Protein AF-A0A154PD35-F1 (afdb_monomer_lite)

Organism: Dufourea novaeangliae (NCBI:txid178035)

Structure (mmCIF, N/CA/C/O backbone):
data_AF-A0A154PD35-F1
#
_entry.id   AF-A0A154PD35-F1
#
loop_
_atom_site.group_PDB
_atom_site.id
_atom_site.type_symbol
_atom_site.label_atom_id
_atom_site.label_alt_id
_atom_site.label_comp_id
_atom_site.label_asym_id
_atom_site.label_entity_id
_atom_site.label_seq_id
_atom_site.pdbx_PDB_ins_code
_atom_site.Cartn_x
_atom_site.Cartn_y
_atom_site.Cartn_z
_atom_site.occupancy
_atom_site.B_iso_or_equiv
_atom_site.auth_seq_id
_atom_site.auth_comp_id
_atom_site.auth_asym_id
_atom_site.auth_atom_id
_atom_site.pdbx_PDB_model_num
ATOM 1 N N . ILE A 1 1 ? -6.783 2.838 -8.642 1.00 87.31 1 ILE A N 1
ATOM 2 C CA . ILE A 1 1 ? -5.923 2.895 -7.427 1.00 87.31 1 ILE A CA 1
ATOM 3 C C . ILE A 1 1 ? -6.360 3.970 -6.432 1.00 87.31 1 ILE A C 1
ATOM 5 O O . ILE A 1 1 ? -6.642 3.625 -5.296 1.00 87.31 1 ILE A O 1
ATOM 9 N N . LYS A 1 2 ? -6.448 5.257 -6.803 1.00 88.31 2 LYS A N 1
ATOM 10 C CA . LYS A 1 2 ? -6.801 6.312 -5.827 1.00 88.31 2 LYS A CA 1
ATOM 11 C C . LYS A 1 2 ? -8.120 6.056 -5.087 1.00 88.31 2 LYS A C 1
ATOM 13 O O . LYS A 1 2 ? -8.202 6.329 -3.895 1.00 88.31 2 LYS A O 1
ATOM 18 N N . ASP A 1 3 ? -9.114 5.496 -5.770 1.00 90.81 3 ASP A N 1
ATOM 19 C CA . ASP A 1 3 ? -10.408 5.194 -5.154 1.00 90.81 3 ASP A CA 1
ATOM 20 C C . ASP A 1 3 ? -10.314 4.071 -4.117 1.00 90.81 3 ASP A C 1
ATOM 22 O O . ASP A 1 3 ? -10.872 4.215 -3.035 1.00 90.81 3 ASP A O 1
ATOM 26 N N . ILE A 1 4 ? -9.517 3.022 -4.363 1.00 92.12 4 ILE A N 1
ATOM 27 C CA . ILE A 1 4 ? -9.329 1.948 -3.375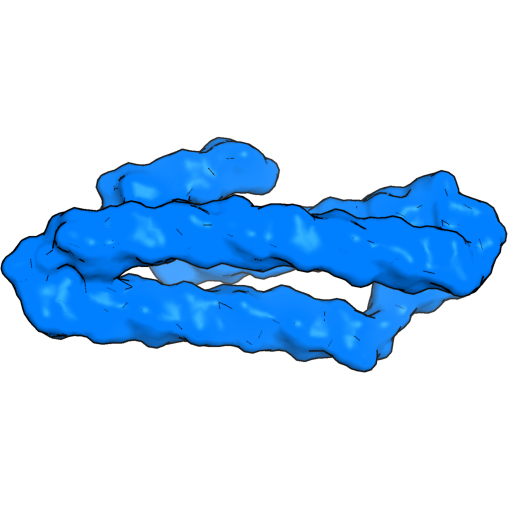 1.00 92.12 4 ILE A CA 1
ATOM 28 C C . ILE A 1 4 ? -8.599 2.462 -2.124 1.00 92.12 4 ILE A C 1
ATOM 30 O O . ILE A 1 4 ? -8.975 2.121 -1.009 1.00 92.12 4 ILE A O 1
ATOM 34 N N . PHE A 1 5 ? -7.643 3.389 -2.270 1.00 91.12 5 PHE A N 1
ATOM 35 C CA . PHE A 1 5 ? -7.024 4.044 -1.111 1.00 91.12 5 PHE A CA 1
ATOM 36 C C . PHE A 1 5 ? -8.015 4.891 -0.310 1.00 91.12 5 PHE A C 1
ATOM 38 O O . PHE A 1 5 ? -7.913 4.947 0.914 1.00 91.12 5 PHE A O 1
ATOM 45 N N . ARG A 1 6 ? -8.985 5.536 -0.971 1.00 91.75 6 ARG A N 1
ATOM 46 C CA . ARG A 1 6 ? -10.056 6.279 -0.289 1.00 91.75 6 ARG A CA 1
ATOM 47 C C . ARG A 1 6 ? -10.994 5.348 0.476 1.00 91.75 6 ARG A C 1
ATOM 49 O O . ARG A 1 6 ? -11.321 5.665 1.614 1.00 91.75 6 ARG A O 1
ATOM 56 N N . VAL A 1 7 ? -11.369 4.211 -0.114 1.00 92.94 7 VAL A N 1
ATOM 57 C CA . VAL A 1 7 ? -12.180 3.169 0.546 1.00 92.94 7 VAL A CA 1
ATOM 58 C C . VAL A 1 7 ? -11.447 2.591 1.758 1.00 92.94 7 VAL A C 1
ATOM 60 O O . VAL A 1 7 ? -12.032 2.421 2.823 1.00 92.94 7 VAL A O 1
ATOM 63 N N . ILE A 1 8 ? -10.136 2.361 1.650 1.00 90.81 8 ILE A N 1
ATOM 64 C CA . ILE A 1 8 ? -9.324 1.954 2.803 1.00 90.81 8 ILE A CA 1
ATOM 65 C C . ILE A 1 8 ? -9.335 3.046 3.864 1.00 90.81 8 ILE A C 1
ATOM 67 O O . ILE A 1 8 ? -9.702 2.773 4.998 1.00 90.81 8 ILE A O 1
ATOM 71 N N . ALA A 1 9 ? -9.023 4.291 3.506 1.00 89.81 9 ALA A N 1
ATOM 72 C CA . ALA A 1 9 ? -8.946 5.405 4.450 1.00 89.81 9 ALA A CA 1
ATOM 73 C C . ALA A 1 9 ? -10.291 5.793 5.108 1.00 89.81 9 ALA A C 1
ATOM 75 O O . ALA A 1 9 ? -10.281 6.476 6.144 1.00 89.81 9 ALA A O 1
ATOM 76 N N . SER A 1 10 ? -11.434 5.393 4.532 1.00 90.94 10 SER A N 1
ATOM 77 C CA . SER A 1 10 ? -12.761 5.600 5.132 1.00 90.94 10 SER A CA 1
ATOM 78 C C . SER A 1 10 ? -13.023 4.659 6.311 1.00 90.94 10 SER A C 1
ATOM 80 O O . SER A 1 10 ? -13.798 5.007 7.198 1.00 90.94 10 SER A O 1
ATOM 82 N N . GLY A 1 11 ? -12.332 3.514 6.369 1.00 87.00 11 GLY A N 1
ATOM 83 C CA . GLY A 1 11 ? -12.564 2.470 7.369 1.00 87.00 11 GLY A CA 1
ATOM 84 C C . GLY A 1 11 ? -13.661 1.474 6.990 1.00 87.00 11 GLY A C 1
ATOM 85 O O . GLY A 1 11 ? -13.953 0.585 7.783 1.00 87.00 11 GLY A O 1
ATOM 86 N N . GLU A 1 12 ? -14.236 1.592 5.792 1.00 89.50 12 GLU A N 1
ATOM 87 C CA . GLU A 1 12 ? -15.270 0.679 5.277 1.00 89.50 12 GLU A CA 1
ATOM 88 C C . GLU A 1 12 ? -14.682 -0.482 4.459 1.00 89.50 12 GLU A C 1
ATOM 90 O O . GLU A 1 12 ? -15.405 -1.388 4.055 1.00 89.50 12 GLU A O 1
ATOM 95 N N . SER A 1 13 ? -13.366 -0.471 4.226 1.00 91.69 13 SER A N 1
ATOM 96 C CA . SER A 1 13 ? -12.674 -1.527 3.481 1.00 91.69 13 SER A CA 1
ATOM 97 C C . SER A 1 13 ? -12.651 -2.881 4.190 1.00 91.69 13 SER A C 1
ATOM 99 O O . SER A 1 13 ? -12.517 -2.987 5.414 1.00 91.69 13 SER A O 1
ATOM 101 N N . THR A 1 14 ? -12.644 -3.920 3.371 1.00 93.12 14 THR A N 1
ATOM 102 C CA . THR A 1 14 ? -12.578 -5.337 3.721 1.00 93.12 14 THR A CA 1
ATOM 103 C C . THR A 1 14 ? -11.265 -5.966 3.246 1.00 93.12 14 THR A C 1
ATOM 105 O O . THR A 1 14 ? -10.518 -5.365 2.477 1.00 93.12 14 THR A O 1
ATOM 108 N N . GLU A 1 15 ? -10.987 -7.208 3.651 1.00 92.88 15 GLU A N 1
ATOM 109 C CA . GLU A 1 15 ? -9.810 -7.944 3.152 1.00 92.88 15 GLU A CA 1
ATOM 110 C C . GLU A 1 15 ? -9.819 -8.106 1.621 1.00 92.88 15 GLU A C 1
ATOM 112 O O . GLU A 1 15 ? -8.768 -8.094 0.987 1.00 92.88 15 GLU A O 1
ATOM 117 N N . LYS A 1 16 ? -11.003 -8.165 1.001 1.00 94.69 16 LYS A N 1
ATOM 118 C CA . LYS A 1 16 ? -11.139 -8.224 -0.459 1.00 94.69 16 LYS A CA 1
ATOM 119 C C . LYS A 1 16 ? -10.675 -6.932 -1.140 1.00 94.69 16 LYS A C 1
ATOM 121 O O . LYS A 1 16 ? -10.104 -6.978 -2.227 1.00 94.69 16 LYS A O 1
ATOM 126 N N . ASP A 1 17 ? -10.900 -5.786 -0.502 1.00 95.38 17 ASP A N 1
ATOM 127 C CA . ASP A 1 17 ? -10.407 -4.497 -0.994 1.00 95.38 17 ASP A CA 1
ATOM 128 C C . ASP A 1 17 ? -8.873 -4.434 -0.932 1.00 95.38 17 ASP A C 1
ATOM 130 O O . ASP A 1 17 ? -8.237 -3.825 -1.795 1.00 95.38 17 ASP A O 1
ATOM 134 N N . ASP A 1 18 ? -8.269 -5.112 0.049 1.00 94.44 18 ASP A N 1
ATOM 135 C CA . ASP A 1 18 ? -6.814 -5.229 0.175 1.00 94.44 18 ASP A CA 1
ATOM 136 C C . ASP A 1 18 ? -6.222 -6.109 -0.930 1.00 94.44 18 ASP A C 1
ATOM 138 O O . ASP A 1 18 ? -5.216 -5.747 -1.542 1.00 94.44 18 ASP A O 1
ATOM 142 N N . GLU A 1 19 ? -6.857 -7.244 -1.227 1.00 94.94 19 GLU A N 1
AT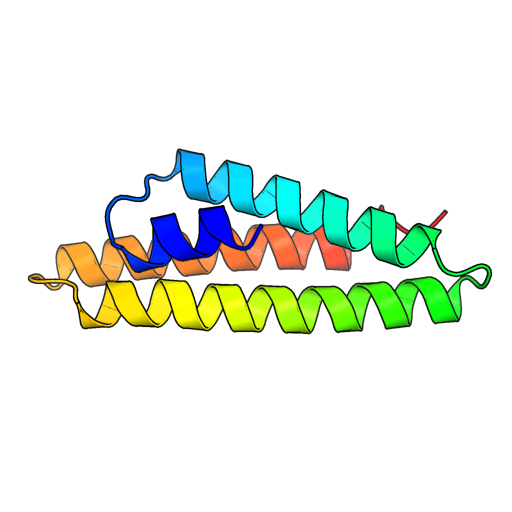OM 143 C CA . GLU A 1 19 ? -6.479 -8.115 -2.346 1.00 94.94 19 GLU A CA 1
ATOM 144 C C . GLU A 1 19 ? -6.569 -7.369 -3.681 1.00 94.94 19 GLU A C 1
ATOM 146 O O . GLU A 1 19 ? -5.603 -7.339 -4.448 1.00 94.94 19 GLU A O 1
ATOM 151 N N . GLN A 1 20 ? -7.684 -6.671 -3.917 1.00 95.69 20 GLN A N 1
ATOM 152 C CA . GLN A 1 20 ? -7.863 -5.849 -5.111 1.00 95.69 20 GLN A CA 1
ATOM 153 C C . GLN A 1 20 ? -6.789 -4.760 -5.213 1.00 95.69 20 GLN A C 1
ATOM 155 O O . GLN A 1 20 ? -6.258 -4.493 -6.293 1.00 95.69 20 GLN A O 1
ATOM 160 N N . LEU A 1 21 ? -6.454 -4.111 -4.100 1.00 94.69 21 LEU A N 1
ATOM 161 C CA . LEU A 1 21 ? -5.390 -3.120 -4.063 1.00 94.69 21 LEU A CA 1
ATOM 162 C C . LEU A 1 21 ? -4.036 -3.726 -4.444 1.00 94.69 21 LEU A C 1
ATOM 164 O O . LEU A 1 21 ? -3.298 -3.100 -5.207 1.00 94.69 21 LEU A O 1
ATOM 168 N N . VAL A 1 22 ? -3.702 -4.912 -3.929 1.00 94.75 22 VAL A N 1
ATOM 169 C CA . VAL A 1 22 ? -2.461 -5.611 -4.285 1.00 94.75 22 VAL A CA 1
ATOM 170 C C . VAL A 1 22 ? -2.391 -5.819 -5.796 1.00 94.75 22 VAL A C 1
ATOM 172 O O . VAL A 1 22 ? -1.367 -5.498 -6.399 1.00 94.75 22 VAL A O 1
ATOM 175 N N . ASP A 1 23 ? -3.463 -6.301 -6.416 1.00 95.12 23 ASP A N 1
ATOM 176 C CA . ASP A 1 23 ? -3.474 -6.576 -7.854 1.00 95.12 23 ASP A CA 1
ATOM 177 C C . ASP A 1 23 ? -3.362 -5.300 -8.688 1.00 95.12 23 ASP A C 1
ATOM 179 O O . ASP A 1 23 ? -2.509 -5.218 -9.574 1.00 95.12 23 ASP A O 1
ATOM 183 N N . LEU A 1 24 ? -4.095 -4.247 -8.321 1.00 95.31 24 LEU A N 1
ATOM 184 C CA . LEU A 1 24 ? -3.961 -2.942 -8.967 1.00 95.31 24 LEU A CA 1
ATOM 185 C C . LEU A 1 24 ? -2.530 -2.390 -8.857 1.00 95.31 24 LEU A C 1
ATOM 187 O O . LEU A 1 24 ? -2.004 -1.824 -9.815 1.00 95.31 24 LEU A O 1
ATOM 191 N N . VAL A 1 25 ? -1.879 -2.542 -7.698 1.00 93.25 25 VAL A N 1
ATOM 192 C CA . VAL A 1 25 ? -0.484 -2.114 -7.507 1.00 93.25 25 VAL A CA 1
ATOM 193 C C . VAL A 1 25 ? 0.463 -2.913 -8.401 1.00 93.25 25 VAL A C 1
ATOM 195 O O . VAL A 1 25 ? 1.344 -2.314 -9.021 1.00 93.25 25 VAL A O 1
ATOM 198 N N . LYS A 1 26 ? 0.287 -4.235 -8.508 1.00 93.06 26 LYS A N 1
ATOM 199 C CA . LYS A 1 26 ? 1.094 -5.075 -9.408 1.00 93.06 26 LYS A CA 1
ATOM 200 C C . LYS A 1 26 ? 0.943 -4.624 -10.859 1.00 93.06 26 LYS A C 1
ATOM 202 O O . LYS A 1 26 ? 1.951 -4.395 -11.523 1.00 93.06 26 LYS A O 1
ATOM 207 N N . GLU A 1 27 ? -0.289 -4.435 -11.328 1.00 94.25 27 GLU A N 1
ATOM 208 C CA . GLU A 1 27 ? -0.583 -3.960 -12.686 1.00 94.25 27 GLU A CA 1
ATOM 20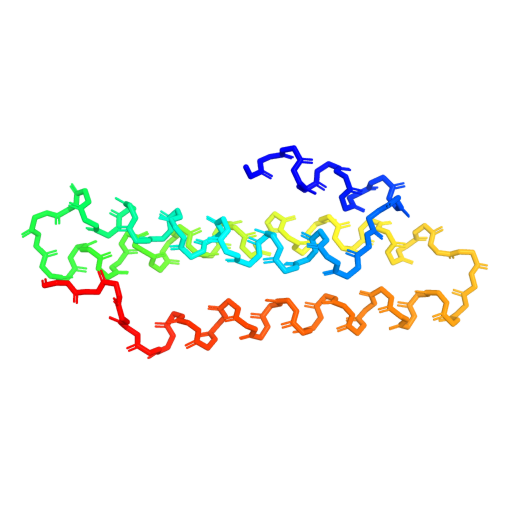9 C C . GLU A 1 27 ? 0.067 -2.602 -12.971 1.00 94.25 27 GLU A C 1
ATOM 211 O O . GLU A 1 27 ? 0.692 -2.402 -14.012 1.00 94.25 27 GLU A O 1
ATOM 216 N N . GLU A 1 28 ? -0.026 -1.665 -12.027 1.00 93.62 28 GLU A N 1
ATOM 217 C CA . GLU A 1 28 ? 0.566 -0.334 -12.148 1.00 93.62 28 GLU A CA 1
ATOM 218 C C . GLU A 1 28 ? 2.097 -0.384 -12.245 1.00 93.62 28 GLU A C 1
ATOM 220 O O . GLU A 1 28 ? 2.696 0.364 -13.026 1.00 93.62 28 GLU A O 1
ATOM 225 N N . ILE A 1 29 ? 2.733 -1.263 -11.467 1.00 91.88 29 ILE A N 1
ATOM 226 C CA . ILE A 1 29 ? 4.179 -1.494 -11.508 1.00 91.88 29 ILE A CA 1
ATOM 227 C C . ILE A 1 29 ? 4.578 -2.088 -12.863 1.00 91.88 29 ILE A C 1
ATOM 229 O O . ILE A 1 29 ? 5.499 -1.568 -13.492 1.00 91.88 29 ILE A O 1
ATOM 233 N N . VAL A 1 30 ? 3.864 -3.114 -13.340 1.00 92.88 30 VAL A N 1
ATOM 234 C CA . VAL A 1 30 ? 4.111 -3.754 -14.646 1.00 92.88 30 VAL A CA 1
ATOM 235 C C . VAL A 1 30 ? 3.972 -2.743 -15.777 1.00 92.88 30 VAL A C 1
ATOM 237 O O . VAL A 1 30 ? 4.886 -2.592 -16.584 1.00 92.88 30 VAL A O 1
ATOM 240 N N . ARG A 1 31 ? 2.873 -1.981 -15.797 1.00 93.06 31 ARG A N 1
ATOM 241 C CA . ARG A 1 31 ? 2.633 -0.943 -16.806 1.00 93.06 31 ARG A CA 1
ATOM 242 C C . ARG A 1 31 ? 3.731 0.118 -16.799 1.00 93.06 31 ARG A C 1
ATOM 244 O O . ARG A 1 31 ? 4.144 0.589 -17.855 1.00 93.06 31 ARG A O 1
ATOM 251 N N . THR A 1 32 ? 4.208 0.499 -15.614 1.00 92.12 32 THR A N 1
ATOM 252 C CA . THR A 1 32 ? 5.303 1.467 -15.481 1.00 92.12 32 THR A CA 1
ATOM 253 C C . THR A 1 32 ? 6.611 0.894 -16.020 1.00 92.12 32 THR A C 1
ATOM 255 O O . THR A 1 32 ? 7.281 1.571 -16.796 1.00 92.12 32 THR A O 1
ATOM 258 N N . ALA A 1 33 ? 6.955 -0.346 -15.664 1.00 90.25 33 ALA A N 1
ATOM 259 C CA . ALA A 1 33 ? 8.155 -1.015 -16.158 1.00 90.25 33 ALA A CA 1
ATOM 260 C C . ALA A 1 33 ? 8.149 -1.101 -17.691 1.00 90.25 33 ALA A C 1
ATOM 262 O O . ALA A 1 33 ? 9.077 -0.633 -18.337 1.00 90.25 33 ALA A O 1
ATOM 263 N N . GLN A 1 34 ? 7.050 -1.588 -18.273 1.00 90.44 34 GLN A N 1
ATOM 264 C CA . GLN A 1 34 ? 6.896 -1.771 -19.721 1.00 90.44 34 GLN A CA 1
ATOM 265 C C . GLN A 1 34 ? 6.907 -0.461 -20.521 1.00 90.44 34 GLN A C 1
ATOM 267 O O . GLN A 1 34 ? 7.154 -0.472 -21.726 1.00 90.44 34 GLN A O 1
ATOM 272 N N . SER A 1 35 ? 6.642 0.678 -19.876 1.00 91.25 35 SER A N 1
ATOM 273 C CA . SER A 1 35 ? 6.708 1.988 -20.533 1.00 91.25 35 SER A CA 1
ATOM 274 C C . SER A 1 35 ? 8.142 2.462 -20.813 1.00 91.25 35 SER A C 1
ATOM 276 O O . SER A 1 35 ? 8.338 3.404 -21.585 1.00 91.25 35 SER A O 1
ATOM 278 N N . ILE A 1 36 ? 9.148 1.813 -20.216 1.00 90.19 36 ILE A N 1
ATOM 279 C CA . ILE A 1 36 ? 10.563 2.145 -20.375 1.00 90.19 36 ILE A CA 1
ATOM 280 C C . ILE A 1 36 ? 11.245 1.096 -21.258 1.00 90.19 36 ILE A C 1
ATOM 282 O O . ILE A 1 36 ? 11.059 -0.102 -21.104 1.00 90.19 36 ILE A O 1
ATOM 286 N N . LYS A 1 37 ? 12.056 1.553 -22.217 1.00 85.25 37 LYS A N 1
ATOM 287 C CA . LYS A 1 37 ? 12.664 0.676 -23.236 1.00 85.25 37 LYS A CA 1
ATOM 288 C C . LYS A 1 37 ? 13.943 -0.028 -22.782 1.00 85.25 37 LYS A C 1
ATOM 290 O O . LYS A 1 37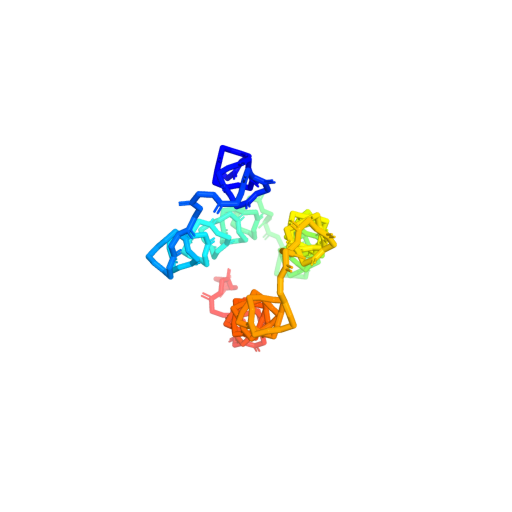 ? 14.417 -0.923 -23.473 1.00 85.25 37 LYS A O 1
ATOM 295 N N . THR A 1 38 ? 14.549 0.415 -21.683 1.00 87.69 38 THR A N 1
ATOM 296 C CA . THR A 1 38 ? 15.803 -0.152 -21.176 1.00 87.69 38 THR A CA 1
ATOM 297 C C . THR A 1 38 ? 15.530 -1.006 -19.938 1.00 87.69 38 THR A C 1
ATOM 299 O O . THR A 1 38 ? 14.744 -0.583 -19.084 1.00 87.69 38 THR A O 1
ATOM 302 N N . PRO A 1 39 ? 16.190 -2.167 -19.777 1.00 84.56 39 PRO A N 1
ATOM 303 C CA . PRO A 1 39 ? 15.995 -3.016 -18.600 1.00 84.56 39 PRO A CA 1
ATOM 304 C C . PRO A 1 39 ? 16.261 -2.280 -17.279 1.00 84.56 39 PRO A C 1
ATOM 306 O O . PRO A 1 39 ? 15.417 -2.278 -16.385 1.00 84.56 39 PRO A O 1
ATOM 309 N N . THR A 1 40 ? 17.386 -1.561 -17.179 1.00 87.31 40 THR A N 1
ATOM 310 C CA . THR A 1 40 ? 17.743 -0.784 -15.979 1.00 87.31 40 THR A CA 1
ATOM 311 C C . THR A 1 40 ? 16.720 0.310 -15.678 1.00 87.31 40 THR A C 1
ATOM 313 O O . THR A 1 40 ? 16.244 0.414 -14.550 1.00 87.31 40 THR A O 1
ATOM 316 N N . GLY A 1 41 ? 16.313 1.084 -16.692 1.00 88.62 41 GLY A N 1
ATOM 317 C CA . GLY A 1 41 ? 15.329 2.151 -16.510 1.00 88.62 41 GLY A CA 1
ATOM 318 C C . GLY A 1 41 ? 13.944 1.622 -16.128 1.00 88.62 41 GLY A C 1
ATOM 319 O O . GLY A 1 41 ? 13.240 2.255 -15.345 1.00 88.62 41 GLY A O 1
ATOM 320 N N . SER A 1 42 ? 13.567 0.443 -16.630 1.00 88.69 42 SER A N 1
ATOM 321 C CA . SER A 1 42 ? 12.308 -0.230 -16.283 1.00 88.69 42 SER A CA 1
ATOM 322 C C . SER A 1 42 ? 12.273 -0.618 -14.809 1.00 88.69 42 SER A C 1
ATOM 324 O O . SER A 1 42 ? 11.290 -0.342 -14.120 1.00 88.69 42 SER A O 1
ATOM 326 N N . ILE A 1 43 ? 13.367 -1.199 -14.306 1.00 87.62 43 ILE A N 1
ATOM 327 C CA . ILE A 1 43 ? 13.516 -1.581 -12.895 1.00 87.62 43 ILE A CA 1
ATOM 328 C C . ILE A 1 43 ? 13.478 -0.341 -11.996 1.00 87.62 43 ILE A C 1
ATOM 330 O O . ILE A 1 43 ? 12.741 -0.319 -11.009 1.00 87.62 43 ILE A O 1
ATOM 334 N N . GLU A 1 44 ? 14.225 0.708 -12.342 1.00 89.62 44 GLU A N 1
ATOM 335 C CA . GLU A 1 44 ? 14.252 1.955 -11.571 1.00 89.62 44 GLU A CA 1
ATOM 336 C C . GLU A 1 44 ? 12.877 2.636 -11.526 1.00 89.62 44 GLU A C 1
ATOM 338 O O . GLU A 1 44 ? 12.416 3.051 -10.457 1.00 89.62 44 GLU A O 1
ATOM 343 N N . ALA A 1 45 ? 12.187 2.715 -12.667 1.00 91.25 45 ALA A N 1
ATOM 344 C CA . ALA A 1 45 ? 10.857 3.304 -12.754 1.00 91.25 45 ALA A CA 1
ATOM 345 C C . ALA A 1 45 ? 9.826 2.498 -11.948 1.00 91.25 45 ALA A C 1
ATOM 347 O O . ALA A 1 45 ? 9.051 3.080 -11.181 1.00 91.25 45 ALA A O 1
ATOM 348 N N . ALA A 1 46 ? 9.857 1.168 -12.058 1.00 90.44 46 ALA A N 1
ATOM 349 C CA . ALA A 1 46 ? 9.020 0.257 -11.284 1.00 90.44 46 ALA A CA 1
ATOM 350 C C . ALA A 1 46 ? 9.250 0.407 -9.773 1.00 90.44 46 ALA A C 1
ATOM 352 O O . ALA A 1 46 ? 8.295 0.592 -9.017 1.00 90.44 46 ALA A O 1
ATOM 353 N 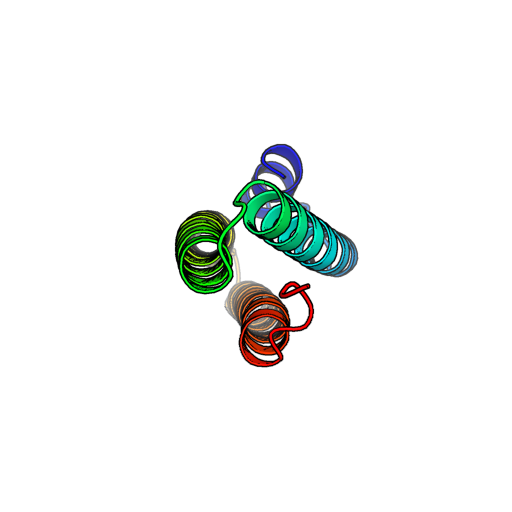N . ALA A 1 47 ? 10.511 0.410 -9.329 1.00 89.06 47 ALA A N 1
ATOM 354 C CA . ALA A 1 47 ? 10.872 0.580 -7.923 1.00 89.06 47 ALA A CA 1
ATOM 355 C C . ALA A 1 47 ? 10.429 1.947 -7.378 1.00 89.06 47 ALA A C 1
ATOM 357 O O . ALA A 1 47 ? 9.867 2.043 -6.282 1.00 89.06 47 ALA A O 1
ATOM 358 N N . ARG A 1 48 ? 10.615 3.019 -8.161 1.00 92.38 48 ARG A N 1
ATOM 359 C CA . ARG A 1 48 ? 10.145 4.362 -7.797 1.00 92.38 48 ARG A CA 1
ATOM 360 C C . ARG A 1 48 ? 8.624 4.405 -7.676 1.00 92.38 48 ARG A C 1
ATOM 362 O O . ARG A 1 48 ? 8.109 4.985 -6.718 1.00 92.38 48 ARG A O 1
ATOM 369 N N . ARG A 1 49 ? 7.900 3.790 -8.615 1.00 93.50 49 ARG A N 1
ATOM 370 C CA . ARG A 1 49 ? 6.433 3.742 -8.588 1.00 93.50 49 ARG A CA 1
ATOM 371 C C . ARG A 1 49 ? 5.920 2.945 -7.398 1.00 93.50 49 ARG A C 1
ATOM 373 O O . ARG A 1 49 ? 5.043 3.433 -6.688 1.00 93.50 49 ARG A O 1
ATOM 380 N N . ALA A 1 50 ? 6.512 1.785 -7.137 1.00 91.06 50 ALA A N 1
ATOM 381 C CA . ALA A 1 50 ? 6.215 0.975 -5.966 1.00 91.06 50 ALA A CA 1
ATOM 382 C C . ALA A 1 50 ? 6.387 1.762 -4.662 1.00 91.06 50 ALA A C 1
ATOM 384 O O . ALA A 1 50 ? 5.490 1.752 -3.824 1.00 91.06 50 ALA A O 1
ATOM 385 N N . LYS A 1 51 ? 7.494 2.503 -4.509 1.00 91.19 51 LYS A N 1
ATOM 386 C CA . LYS A 1 51 ? 7.733 3.341 -3.324 1.00 91.19 51 LYS A CA 1
ATOM 387 C C . LYS A 1 51 ? 6.601 4.348 -3.099 1.00 91.19 51 LYS A C 1
ATOM 389 O O . LYS A 1 51 ? 6.119 4.464 -1.978 1.00 91.19 51 LYS A O 1
ATOM 394 N N . ILE A 1 52 ? 6.155 5.033 -4.156 1.00 93.88 52 ILE A N 1
ATOM 395 C CA . ILE A 1 52 ? 5.039 5.994 -4.081 1.00 93.88 52 ILE A CA 1
ATOM 396 C C . ILE A 1 52 ? 3.752 5.294 -3.628 1.00 93.88 52 ILE A C 1
ATOM 398 O O . ILE A 1 52 ? 3.095 5.760 -2.701 1.00 93.88 52 ILE A O 1
ATOM 402 N N . LEU A 1 53 ? 3.416 4.156 -4.240 1.00 93.56 53 LEU A N 1
ATOM 403 C CA . LEU A 1 53 ? 2.200 3.406 -3.915 1.00 93.56 53 LEU A CA 1
ATOM 404 C C . LEU A 1 53 ? 2.218 2.870 -2.478 1.00 93.56 53 LEU A C 1
ATOM 406 O O . LEU A 1 53 ? 1.208 2.950 -1.785 1.00 93.56 53 LEU A O 1
ATOM 410 N N . VAL A 1 54 ? 3.367 2.388 -1.996 1.00 91.69 54 VAL A N 1
ATOM 411 C CA . VAL A 1 54 ? 3.543 1.963 -0.598 1.00 91.69 54 VAL A CA 1
ATOM 412 C C . VAL A 1 54 ? 3.409 3.148 0.365 1.00 91.69 54 VAL A C 1
ATOM 414 O O . VAL A 1 54 ? 2.849 2.992 1.449 1.00 91.69 54 VAL A O 1
ATOM 417 N N . THR A 1 55 ? 3.868 4.348 -0.003 1.00 93.69 55 THR A N 1
ATOM 418 C CA . THR A 1 55 ? 3.643 5.557 0.807 1.00 93.69 55 THR A CA 1
ATOM 419 C C . THR A 1 55 ? 2.157 5.919 0.889 1.00 93.69 55 THR A C 1
ATOM 421 O O . THR A 1 55 ? 1.663 6.167 1.988 1.00 93.69 55 THR A O 1
ATOM 424 N N . GLU A 1 56 ? 1.427 5.901 -0.231 1.00 93.88 56 GLU A N 1
ATOM 425 C CA . GLU A 1 56 ? -0.024 6.157 -0.246 1.00 93.88 56 GLU A CA 1
ATOM 426 C C . GLU A 1 56 ? -0.790 5.115 0.585 1.00 93.88 56 GLU A C 1
ATOM 428 O O . GLU A 1 56 ? -1.628 5.470 1.416 1.00 93.88 56 GLU A O 1
ATOM 433 N N . LEU A 1 57 ? -0.425 3.838 0.440 1.00 94.38 57 LEU A N 1
ATOM 434 C CA . LEU A 1 57 ? -0.936 2.733 1.247 1.00 94.38 57 LEU A CA 1
ATOM 435 C C . LEU A 1 57 ? -0.722 2.970 2.744 1.00 94.38 57 LEU A C 1
ATOM 437 O O . LEU A 1 57 ? -1.648 2.834 3.542 1.00 94.38 57 LEU A O 1
ATOM 441 N N . THR A 1 58 ? 0.504 3.340 3.117 1.00 94.06 58 THR A N 1
ATOM 442 C CA . THR A 1 58 ? 0.879 3.599 4.509 1.00 94.06 58 THR A CA 1
ATOM 443 C C . THR A 1 58 ? 0.036 4.728 5.084 1.00 94.06 58 THR A C 1
ATOM 445 O O . THR A 1 58 ? -0.462 4.601 6.198 1.00 94.06 58 THR A O 1
ATOM 448 N N . ALA A 1 59 ? -0.189 5.804 4.327 1.00 94.81 59 ALA A N 1
ATOM 449 C CA . ALA A 1 59 ? -1.039 6.906 4.763 1.00 94.81 59 ALA A CA 1
ATOM 450 C C . ALA A 1 59 ? -2.500 6.464 4.974 1.00 94.81 59 ALA A C 1
ATOM 452 O O . ALA A 1 59 ? -3.091 6.784 6.009 1.00 94.81 59 ALA A O 1
ATOM 453 N N . ALA A 1 60 ? -3.066 5.693 4.038 1.00 94.69 60 ALA A N 1
ATOM 454 C CA . ALA A 1 60 ? -4.438 5.191 4.141 1.00 94.69 60 ALA A CA 1
ATOM 455 C C . ALA A 1 60 ? -4.628 4.303 5.382 1.00 94.69 60 ALA A C 1
ATOM 457 O O . ALA A 1 60 ? -5.537 4.536 6.183 1.00 94.69 60 ALA A O 1
ATOM 458 N N . TYR A 1 61 ? -3.718 3.349 5.595 1.00 95.88 61 TYR A N 1
ATOM 459 C CA . TYR A 1 61 ? -3.769 2.446 6.742 1.00 95.88 61 TYR A CA 1
ATOM 460 C C . TYR A 1 61 ? -3.493 3.142 8.071 1.00 95.88 61 TYR A C 1
ATOM 462 O O . TYR A 1 61 ? -4.182 2.894 9.058 1.00 95.88 61 TYR A O 1
ATOM 470 N N . THR A 1 62 ? -2.539 4.071 8.095 1.00 95.00 62 THR A N 1
ATOM 471 C CA . THR A 1 62 ? -2.268 4.894 9.279 1.00 95.00 62 THR A CA 1
ATOM 472 C C . THR A 1 62 ? -3.528 5.653 9.699 1.00 95.00 62 THR A C 1
ATOM 474 O O . THR A 1 62 ? -3.871 5.665 10.880 1.00 95.00 62 THR A O 1
ATOM 477 N N . SER A 1 63 ? -4.280 6.210 8.739 1.00 93.38 63 SER A N 1
ATOM 478 C CA . SER A 1 63 ? -5.540 6.906 9.022 1.00 93.38 63 SER A CA 1
ATOM 479 C C . SER A 1 63 ? -6.553 6.015 9.745 1.00 93.38 63 SER A C 1
ATOM 481 O O . SER A 1 63 ? -7.109 6.432 10.761 1.00 93.38 63 SER A O 1
ATOM 483 N N . ILE A 1 64 ? -6.781 4.786 9.274 1.00 94.62 64 ILE A N 1
ATOM 484 C CA . ILE A 1 64 ? -7.766 3.891 9.905 1.00 94.62 64 ILE A CA 1
ATOM 485 C C . ILE A 1 64 ? -7.286 3.283 11.216 1.00 94.62 64 ILE A C 1
ATOM 487 O O . ILE A 1 64 ? -8.095 3.062 12.115 1.00 94.62 64 ILE A O 1
ATOM 491 N N . ILE A 1 65 ? -5.980 3.055 11.366 1.00 94.69 65 ILE A N 1
ATOM 492 C CA . ILE A 1 65 ? -5.402 2.590 12.628 1.00 94.69 65 ILE A CA 1
ATOM 493 C C . ILE A 1 65 ? -5.631 3.653 13.706 1.00 94.69 65 ILE A C 1
ATOM 495 O O . ILE A 1 65 ? -6.162 3.331 14.765 1.00 94.69 65 ILE A O 1
ATOM 499 N N . TYR A 1 66 ? -5.346 4.928 13.421 1.00 92.69 66 TYR A N 1
ATOM 500 C CA . TYR A 1 66 ? -5.587 6.014 14.378 1.00 92.69 66 TYR A CA 1
ATOM 501 C C . TYR A 1 66 ? -7.071 6.283 14.650 1.00 92.69 66 TYR A C 1
ATOM 503 O O . TYR A 1 66 ? -7.423 6.691 15.753 1.00 92.69 66 TYR A O 1
ATOM 511 N N . LYS A 1 67 ? -7.955 6.045 13.675 1.00 93.62 67 LYS A N 1
ATOM 512 C CA . LYS A 1 67 ? -9.414 6.169 13.854 1.00 93.62 67 LYS A CA 1
ATOM 513 C C . LYS A 1 67 ? -10.053 4.958 14.547 1.00 93.62 67 LYS A C 1
ATOM 515 O O . LYS A 1 67 ? -11.255 4.981 14.815 1.00 93.62 67 LYS A O 1
ATOM 520 N N . SER A 1 68 ? -9.298 3.890 14.802 1.00 93.88 68 SER A N 1
ATOM 521 C CA . SER A 1 68 ? -9.837 2.663 15.388 1.00 93.88 68 SER A CA 1
ATOM 522 C C . SER A 1 68 ? -10.333 2.914 16.814 1.00 93.88 68 SER A C 1
ATOM 524 O O . SER A 1 68 ? -9.595 3.398 17.665 1.00 93.88 68 SER A O 1
ATOM 526 N N . LYS A 1 69 ? -11.597 2.564 17.081 1.00 94.50 69 LYS A N 1
ATOM 527 C CA . LYS A 1 69 ? -12.248 2.794 18.385 1.00 94.50 69 LYS A CA 1
ATOM 528 C C . LYS A 1 69 ? -11.803 1.816 19.476 1.00 94.50 69 LYS A C 1
ATOM 530 O O . LYS A 1 69 ? -12.045 2.071 20.650 1.00 94.50 69 LYS A O 1
ATOM 535 N N . THR A 1 70 ? -11.193 0.696 19.092 1.00 96.00 70 THR A N 1
ATOM 536 C CA . THR A 1 70 ? -10.707 -0.341 20.008 1.00 96.00 70 THR A CA 1
ATOM 537 C C . THR A 1 70 ? -9.308 -0.793 19.615 1.00 96.00 70 THR A C 1
ATOM 539 O O . THR A 1 70 ? -8.895 -0.685 18.454 1.00 96.00 70 THR A O 1
ATOM 542 N N . THR A 1 71 ? -8.577 -1.337 20.587 1.00 95.44 71 THR A N 1
ATOM 543 C CA . THR A 1 71 ? -7.246 -1.906 20.365 1.00 95.44 71 THR A CA 1
ATOM 544 C C . THR A 1 71 ? -7.297 -3.102 19.412 1.00 95.44 71 THR A C 1
ATOM 546 O O . THR A 1 71 ? -6.409 -3.259 18.578 1.00 95.44 71 THR A O 1
ATOM 549 N N . GLU A 1 72 ? -8.340 -3.925 19.488 1.00 96.19 72 GLU A N 1
ATOM 550 C CA . GLU A 1 72 ? -8.555 -5.089 18.625 1.00 96.19 72 GLU A CA 1
ATOM 551 C C . GLU A 1 72 ? -8.720 -4.665 17.163 1.00 96.19 72 GLU A C 1
ATOM 553 O O . GLU A 1 72 ? -8.102 -5.249 16.270 1.00 96.19 72 GLU A O 1
ATOM 558 N N . LEU A 1 73 ? -9.494 -3.603 16.917 1.00 93.25 73 LEU A N 1
ATOM 559 C CA . LEU A 1 73 ? -9.681 -3.058 15.576 1.00 93.25 73 LEU A CA 1
ATOM 560 C C . LEU A 1 73 ? -8.376 -2.456 15.036 1.00 93.25 73 LEU A C 1
ATOM 562 O O . LEU A 1 73 ? -8.010 -2.715 13.891 1.00 93.25 73 LEU A O 1
ATOM 566 N N . ALA A 1 74 ? -7.628 -1.731 15.874 1.00 95.06 74 ALA A N 1
ATOM 567 C CA . ALA A 1 74 ? -6.324 -1.183 15.499 1.00 95.06 74 ALA A CA 1
ATOM 568 C C . ALA A 1 74 ? -5.325 -2.292 15.124 1.00 95.06 74 ALA A C 1
ATOM 570 O O . ALA A 1 74 ? -4.663 -2.203 14.091 1.00 95.06 74 ALA A O 1
ATOM 571 N N . LYS A 1 75 ? -5.256 -3.370 15.921 1.00 96.69 75 LYS A N 1
ATOM 572 C CA . LYS A 1 75 ? -4.421 -4.551 15.641 1.00 96.69 75 LYS A CA 1
ATOM 573 C C . LYS A 1 75 ? -4.831 -5.244 14.344 1.00 96.69 75 LYS A C 1
ATOM 575 O O . LYS A 1 75 ? -3.964 -5.614 13.559 1.00 96.69 75 LYS A O 1
ATOM 580 N N . THR A 1 76 ? -6.133 -5.380 14.104 1.00 95.75 76 THR A N 1
ATOM 581 C CA . THR A 1 76 ? -6.666 -5.979 12.872 1.00 95.75 76 THR A CA 1
ATOM 582 C C . THR A 1 76 ? -6.249 -5.165 11.647 1.00 95.75 76 THR A C 1
ATOM 584 O O . THR A 1 76 ? -5.665 -5.709 10.712 1.00 95.75 76 THR A O 1
ATOM 587 N N . ASN A 1 77 ? -6.454 -3.845 11.679 1.00 95.81 77 ASN A N 1
ATOM 588 C CA . ASN A 1 77 ? -6.056 -2.945 10.594 1.00 95.81 77 ASN A CA 1
ATOM 589 C C . ASN A 1 77 ? -4.535 -2.924 10.382 1.00 95.81 77 ASN A C 1
ATOM 591 O O . ASN A 1 77 ? -4.071 -2.888 9.244 1.00 95.81 77 ASN A O 1
ATOM 595 N N . PHE A 1 78 ? -3.750 -3.004 11.457 1.00 96.44 78 PHE A N 1
ATOM 596 C CA . PHE A 1 78 ? -2.297 -3.127 11.361 1.00 96.44 78 PHE A CA 1
ATOM 597 C C . PHE A 1 78 ? -1.863 -4.454 10.720 1.00 96.44 78 PHE A C 1
ATOM 599 O O . PHE A 1 78 ? -0.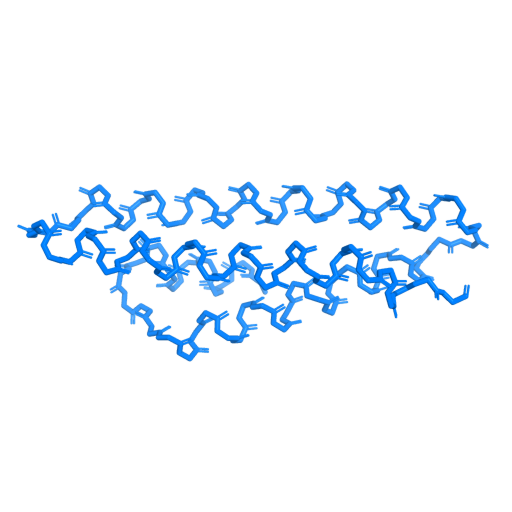994 -4.459 9.853 1.00 96.44 78 PHE A O 1
ATOM 606 N N . GLY A 1 79 ? -2.501 -5.574 11.070 1.00 97.19 79 GLY A N 1
ATOM 607 C CA . GLY A 1 79 ? -2.235 -6.868 10.433 1.00 97.19 79 GLY A CA 1
ATOM 608 C C . GLY A 1 79 ? -2.566 -6.869 8.936 1.00 97.19 79 GLY A C 1
ATOM 609 O O . GLY A 1 79 ? -1.775 -7.358 8.125 1.00 97.19 79 GLY A O 1
ATOM 610 N N . ARG A 1 80 ? -3.694 -6.254 8.556 1.00 96.62 80 ARG A N 1
ATOM 611 C CA . ARG A 1 80 ? -4.082 -6.046 7.150 1.00 96.62 80 ARG A CA 1
ATOM 612 C C . ARG A 1 80 ? -3.052 -5.202 6.394 1.00 96.62 80 ARG A C 1
ATOM 614 O O . ARG A 1 80 ? -2.606 -5.601 5.317 1.00 96.62 80 ARG A O 1
ATOM 621 N N . PHE A 1 81 ? -2.583 -4.108 6.997 1.00 96.50 81 PHE A N 1
ATOM 622 C CA . PHE A 1 81 ? -1.499 -3.289 6.450 1.00 96.50 81 PHE A CA 1
ATOM 623 C C . PHE A 1 81 ? -0.233 -4.115 6.188 1.00 96.50 81 PHE A C 1
ATOM 625 O O . PHE A 1 81 ? 0.293 -4.101 5.074 1.00 96.50 81 PHE A O 1
ATOM 632 N N . GLN A 1 82 ? 0.237 -4.863 7.194 1.00 96.12 82 GLN A N 1
ATOM 633 C CA . GLN A 1 82 ? 1.456 -5.669 7.090 1.00 96.12 82 GLN A CA 1
ATOM 634 C C . GLN A 1 82 ? 1.363 -6.698 5.961 1.00 96.12 82 GLN A C 1
ATOM 636 O O . GLN A 1 82 ? 2.273 -6.779 5.135 1.00 96.12 82 GLN A O 1
ATOM 641 N N . ARG A 1 83 ? 0.250 -7.439 5.885 1.00 96.81 83 ARG A N 1
ATOM 642 C CA . ARG A 1 83 ? 0.021 -8.451 4.843 1.00 96.81 83 ARG A CA 1
ATOM 643 C C . ARG A 1 83 ? 0.004 -7.826 3.447 1.00 96.81 83 ARG A C 1
ATOM 645 O O . ARG A 1 83 ? 0.661 -8.325 2.536 1.00 96.81 83 ARG A O 1
ATOM 652 N N . THR A 1 84 ? -0.689 -6.701 3.293 1.00 95.69 84 THR A N 1
ATOM 653 C CA . THR A 1 84 ? -0.800 -5.976 2.019 1.00 95.69 84 THR A CA 1
ATOM 654 C C . THR A 1 84 ? 0.560 -5.470 1.535 1.00 95.69 84 THR A C 1
ATOM 656 O O . THR A 1 84 ? 0.939 -5.704 0.386 1.00 95.69 84 THR A O 1
ATOM 659 N N . VAL A 1 85 ? 1.338 -4.831 2.417 1.00 93.56 85 VAL A N 1
ATOM 660 C CA . VAL A 1 85 ? 2.706 -4.382 2.105 1.00 93.56 85 VAL A CA 1
ATOM 661 C C . VAL A 1 85 ? 3.594 -5.565 1.737 1.00 93.56 85 VAL A C 1
ATOM 663 O O . VAL A 1 85 ? 4.327 -5.490 0.751 1.00 93.56 85 VAL A O 1
ATOM 666 N N . GLN A 1 86 ? 3.533 -6.655 2.504 1.00 94.00 86 GLN A N 1
ATOM 667 C CA . GLN A 1 86 ? 4.350 -7.836 2.254 1.00 94.00 86 GLN A CA 1
ATOM 668 C C . GLN A 1 86 ? 4.073 -8.425 0.866 1.00 94.00 86 GLN A C 1
ATOM 670 O O . GLN A 1 86 ? 5.021 -8.655 0.118 1.00 94.00 86 GLN A O 1
ATOM 675 N N . ASN A 1 87 ? 2.804 -8.563 0.478 1.00 93.75 87 ASN A N 1
ATOM 676 C CA . ASN A 1 87 ? 2.421 -9.061 -0.846 1.00 93.75 87 ASN A CA 1
ATOM 677 C C . ASN A 1 87 ? 2.980 -8.190 -1.987 1.00 93.75 87 ASN A C 1
ATOM 679 O O . ASN A 1 87 ? 3.467 -8.711 -2.993 1.00 93.75 87 ASN A O 1
ATOM 683 N N . ILE A 1 88 ? 2.955 -6.862 -1.827 1.00 91.12 88 ILE A N 1
ATOM 684 C CA . ILE A 1 88 ? 3.526 -5.921 -2.805 1.00 91.12 88 ILE A CA 1
ATOM 685 C C . ILE A 1 88 ? 5.054 -6.062 -2.866 1.00 91.12 88 ILE A C 1
ATOM 687 O O . ILE A 1 88 ? 5.632 -6.143 -3.950 1.00 91.12 88 ILE A O 1
ATOM 691 N N . VAL A 1 89 ? 5.724 -6.117 -1.712 1.00 89.94 89 VAL A N 1
ATOM 692 C CA . VAL A 1 89 ? 7.187 -6.252 -1.627 1.00 89.94 89 VAL A CA 1
ATOM 693 C C . VAL A 1 89 ? 7.661 -7.578 -2.217 1.00 89.94 89 VAL A C 1
ATOM 695 O O . VAL A 1 89 ? 8.655 -7.600 -2.940 1.00 89.94 89 VAL A O 1
ATOM 698 N N . GLU A 1 90 ? 6.967 -8.680 -1.938 1.00 91.62 90 GLU A N 1
ATOM 699 C CA . GLU A 1 90 ? 7.286 -9.992 -2.502 1.00 91.62 90 GLU A CA 1
ATOM 700 C C . GLU A 1 90 ? 7.167 -9.998 -4.025 1.00 91.62 90 GLU A C 1
ATOM 702 O O . GLU A 1 90 ? 8.059 -10.511 -4.701 1.00 91.62 90 GLU A O 1
ATOM 707 N N . PHE A 1 91 ? 6.125 -9.374 -4.577 1.00 89.94 91 PHE A N 1
ATOM 708 C CA . PHE A 1 91 ? 5.992 -9.206 -6.021 1.00 89.94 91 PHE A CA 1
ATOM 709 C C . PHE A 1 91 ? 7.176 -8.437 -6.623 1.00 89.94 91 PHE A C 1
ATOM 711 O O . PHE A 1 91 ? 7.781 -8.890 -7.596 1.00 89.94 91 PHE A O 1
ATOM 718 N N . ILE A 1 92 ? 7.558 -7.312 -6.008 1.00 85.62 92 ILE A N 1
ATOM 719 C CA . ILE A 1 92 ? 8.677 -6.487 -6.484 1.00 85.62 92 ILE A CA 1
ATOM 720 C C . ILE A 1 92 ? 9.990 -7.278 -6.455 1.00 85.62 92 ILE A C 1
ATOM 722 O O . ILE A 1 92 ? 10.740 -7.271 -7.429 1.00 85.62 92 ILE A O 1
ATOM 726 N N . LYS A 1 93 ? 10.250 -8.001 -5.358 1.00 86.12 93 LYS A N 1
ATOM 727 C CA . LYS A 1 93 ? 11.457 -8.824 -5.185 1.00 86.12 93 LYS A CA 1
ATOM 728 C C . LYS A 1 93 ? 11.587 -9.923 -6.235 1.00 86.12 93 LYS A C 1
ATOM 730 O O . LYS A 1 93 ? 12.704 -10.259 -6.610 1.00 86.12 93 LYS A O 1
ATOM 735 N N . ARG A 1 94 ? 10.469 -10.489 -6.702 1.00 86.50 94 ARG A N 1
ATOM 736 C CA . ARG A 1 94 ? 10.482 -11.534 -7.737 1.00 86.50 94 ARG A CA 1
ATOM 737 C C . ARG A 1 94 ? 10.856 -11.000 -9.120 1.00 86.50 94 ARG A C 1
ATOM 739 O O . ARG A 1 94 ? 11.173 -11.805 -9.985 1.00 86.50 94 ARG A O 1
ATOM 746 N N . GLY A 1 95 ? 10.791 -9.685 -9.351 1.00 76.25 95 GLY A N 1
ATOM 747 C CA . GLY A 1 95 ? 11.190 -9.081 -10.627 1.00 76.25 95 GLY A CA 1
ATOM 748 C C . GLY A 1 95 ? 10.351 -9.519 -11.835 1.00 76.25 95 GLY A C 1
ATOM 749 O O . GLY A 1 95 ? 10.754 -9.272 -12.963 1.00 76.25 95 GLY A O 1
ATOM 750 N N . GLN A 1 96 ? 9.181 -10.138 -11.625 1.00 71.12 96 GLN A N 1
ATOM 751 C CA . GLN A 1 96 ? 8.330 -10.742 -12.672 1.00 71.12 96 GLN A CA 1
ATOM 752 C C . GLN A 1 96 ? 7.738 -9.740 -13.686 1.00 71.12 96 GLN A C 1
ATOM 754 O O . GLN A 1 96 ? 6.984 -10.125 -14.572 1.00 71.12 96 GLN A O 1
ATOM 759 N N . PHE A 1 97 ? 8.054 -8.456 -13.545 1.00 73.06 97 PHE A N 1
ATOM 760 C CA . PHE A 1 97 ? 7.637 -7.356 -14.414 1.00 73.06 97 PHE A CA 1
ATOM 761 C C . PHE A 1 97 ? 8.753 -6.881 -15.359 1.00 73.06 97 PHE A C 1
ATOM 763 O O . PHE A 1 97 ? 8.524 -5.968 -16.150 1.00 73.06 97 PHE A O 1
ATOM 770 N N . VAL A 1 98 ? 9.954 -7.460 -15.264 1.00 67.00 98 VAL A N 1
ATOM 771 C CA . VAL A 1 98 ? 11.053 -7.230 -16.209 1.00 67.00 98 VAL A CA 1
ATOM 772 C C . VAL A 1 98 ? 10.856 -8.182 -17.390 1.00 67.00 98 VAL A C 1
ATOM 774 O O . VAL A 1 98 ? 10.839 -9.397 -17.191 1.00 67.00 98 VAL A O 1
ATOM 777 N N . VAL A 1 99 ? 10.657 -7.624 -18.588 1.00 58.16 99 VAL A N 1
ATOM 778 C CA . VAL A 1 99 ? 10.585 -8.357 -19.868 1.00 58.16 99 VAL A CA 1
ATOM 779 C C . VAL A 1 99 ? 11.923 -8.242 -20.581 1.00 58.16 99 VAL A C 1
ATOM 781 O O . VAL A 1 99 ? 12.466 -7.113 -20.596 1.00 58.16 99 VAL A O 1
#

pLDDT: mean 91.31, std 6.04, range [58.16, 97.19]

Foldseek 3Di:
DVVLLVCLLVLVDDLVSLVVLLVVLLVVLLVQLVVDPDLVNSLVRSVVSLVVSLVSLCVSLVNNLVVDPDPVSNVVSVVSSVVSNVSNVVSSVVVPSRD

Sequence (99 aa):
IKDIFRVIASGESTEKDDEQLVDLVKEEIVRTAQSIKTPTGSIEAAARRAKILVTELTAAYTSIIYKSKTTELAKTNFGRFQRTVQNIVEFIKRGQFVV

Radius of gyration: 14.44 Å; chains: 1; bounding box: 33×18×44 Å

Secondary structure (DSSP, 8-state):
-HHHHHHHHHT---HHHHHHHHHHHHHHHHHHHHT-SSHHHHHHHHHHHHHHHHHHHHHHHHHHHHT-SSHHHHHHHHHHHHHHHHHHHHHHHHTTT--